Protein AF-A0A968ABM3-F1 (afdb_monomer)

pLDDT: mean 72.12, std 10.92, range [36.06, 94.19]

Foldseek 3Di:
DVVVVVVVVCVVVVVPDPPVPVVVVVVVVVVVVVVVLLVVLVVVLVVPDDPVLCPPCVVLLVVLLVVVLVVLVVVLVVVLVVVVPDPPDDNQDPLNSVLVSLPPLPLSVLSVVLVVDDPPDPCNSVVSSNSSSNNVCSCVCSVVVNVVSCVVVPPDDD

Solvent-accessible surface area (backbone atoms only — not comparable to full-atom values): 9267 Å² total; per-residue (Å²): 108,69,68,58,57,61,56,47,52,58,65,62,57,53,77,78,47,102,54,60,73,64,55,51,53,52,51,53,50,51,52,50,51,51,53,51,49,48,51,49,51,51,52,54,51,60,73,65,63,53,74,69,57,53,75,81,41,50,65,60,25,53,51,45,37,51,50,55,52,49,53,49,54,50,53,47,67,55,50,49,60,60,52,65,68,43,92,90,59,80,83,74,49,72,68,55,54,48,48,61,66,57,66,66,78,68,46,58,60,59,52,49,52,54,71,65,55,68,84,85,43,98,59,41,65,62,55,43,44,27,53,50,44,35,40,52,46,48,49,57,51,39,64,65,48,45,65,58,51,53,62,74,65,60,86,68,87,133

Structure (mmCIF, N/CA/C/O backbone):
data_AF-A0A968ABM3-F1
#
_entry.id   AF-A0A968ABM3-F1
#
loop_
_atom_site.group_PDB
_atom_site.id
_atom_site.type_symbol
_atom_site.label_atom_id
_atom_site.label_alt_id
_atom_site.label_comp_id
_atom_site.label_asym_id
_atom_site.label_entity_id
_atom_site.label_seq_id
_atom_site.pdbx_PDB_ins_code
_atom_site.Cartn_x
_atom_site.Cartn_y
_atom_site.Cartn_z
_atom_site.occupancy
_atom_site.B_iso_or_equiv
_atom_site.auth_seq_id
_atom_site.auth_comp_id
_atom_site.auth_asym_id
_atom_site.auth_atom_id
_atom_site.pdbx_PDB_model_num
ATOM 1 N N . MET A 1 1 ? -3.589 -14.049 5.429 1.00 76.62 1 MET A N 1
ATOM 2 C CA . MET A 1 1 ? -4.901 -13.831 6.081 1.00 76.62 1 MET A CA 1
ATOM 3 C C . MET A 1 1 ? -5.139 -14.779 7.250 1.00 76.62 1 MET A C 1
ATOM 5 O O . MET A 1 1 ? -5.440 -14.280 8.321 1.00 76.62 1 MET A O 1
ATOM 9 N N . ALA A 1 2 ? -4.910 -16.092 7.121 1.00 83.88 2 ALA A N 1
ATOM 10 C CA . ALA A 1 2 ? -5.067 -17.039 8.239 1.00 83.88 2 ALA A CA 1
ATOM 11 C C . ALA A 1 2 ? -4.277 -16.657 9.513 1.00 83.88 2 ALA A C 1
ATOM 13 O O . ALA A 1 2 ? -4.844 -16.629 10.597 1.00 83.88 2 ALA A O 1
ATOM 14 N N . ILE A 1 3 ? -3.002 -16.269 9.375 1.00 86.12 3 ILE A N 1
ATOM 15 C CA . ILE A 1 3 ? -2.153 -15.846 10.508 1.00 86.12 3 ILE A CA 1
ATOM 16 C C . ILE A 1 3 ? -2.684 -14.564 11.178 1.00 86.12 3 ILE A C 1
ATOM 18 O O . ILE A 1 3 ? -2.629 -14.441 12.396 1.00 86.12 3 ILE A O 1
ATOM 22 N N . LEU A 1 4 ? -3.246 -13.631 10.399 1.00 84.06 4 LEU A N 1
ATOM 23 C CA . LEU A 1 4 ? -3.847 -12.403 10.938 1.00 84.06 4 LEU A CA 1
ATOM 24 C C . LEU A 1 4 ? -5.103 -12.716 11.757 1.00 84.06 4 LEU A C 1
ATOM 26 O O . LEU A 1 4 ? -5.268 -12.174 12.842 1.00 84.06 4 LEU A O 1
ATOM 30 N N . ILE A 1 5 ? -5.953 -13.621 11.263 1.00 85.56 5 ILE A N 1
ATOM 31 C CA . ILE A 1 5 ? -7.158 -14.066 11.979 1.00 85.56 5 ILE A CA 1
ATOM 32 C C . ILE A 1 5 ? -6.765 -14.791 13.271 1.00 85.56 5 ILE A C 1
ATOM 34 O O . ILE A 1 5 ? -7.323 -14.505 14.326 1.00 85.56 5 ILE A O 1
ATOM 38 N N . ALA A 1 6 ? -5.760 -15.670 13.211 1.00 84.75 6 ALA A N 1
ATOM 39 C CA . ALA A 1 6 ? -5.238 -16.363 14.386 1.00 84.75 6 ALA A CA 1
ATOM 40 C C . ALA A 1 6 ? -4.651 -15.395 15.429 1.00 84.75 6 ALA A C 1
ATOM 42 O O . ALA A 1 6 ? -4.857 -15.596 16.620 1.00 84.75 6 ALA A O 1
ATOM 43 N N . GLY A 1 7 ? -3.972 -14.326 14.999 1.00 79.19 7 GLY A N 1
ATOM 44 C CA . GLY A 1 7 ? -3.449 -13.281 15.887 1.00 79.19 7 GLY A CA 1
ATOM 45 C C . GLY A 1 7 ? -4.523 -12.363 16.485 1.00 79.19 7 GLY A C 1
ATOM 46 O O . GLY A 1 7 ? -4.315 -11.801 17.558 1.00 79.19 7 GLY A O 1
ATOM 47 N N . LEU A 1 8 ? -5.687 -12.240 15.838 1.00 80.19 8 LEU A N 1
ATOM 48 C CA . LEU A 1 8 ? -6.805 -11.437 16.340 1.00 80.19 8 LEU A CA 1
ATOM 49 C C . LEU A 1 8 ? -7.466 -12.069 17.579 1.00 80.19 8 LEU A C 1
ATOM 51 O O . LEU A 1 8 ? -7.943 -11.353 18.456 1.00 80.19 8 LEU A O 1
ATOM 55 N N . VAL A 1 9 ? -7.472 -13.405 17.660 1.00 80.25 9 VAL A N 1
ATOM 56 C CA . VAL A 1 9 ? -8.126 -14.164 18.740 1.00 80.25 9 VAL A CA 1
ATOM 57 C C . VAL A 1 9 ? -7.506 -13.857 20.118 1.00 80.25 9 VAL A C 1
ATOM 59 O O . VAL A 1 9 ? -8.247 -13.430 21.004 1.00 80.25 9 VAL A O 1
ATOM 62 N N . PRO A 1 10 ? -6.173 -13.951 20.322 1.00 72.94 10 PRO A N 1
ATOM 63 C CA . PRO A 1 10 ? -5.539 -13.513 21.567 1.00 72.94 10 PRO A CA 1
ATOM 64 C C . PRO A 1 10 ? -5.738 -12.022 21.868 1.00 72.94 10 PRO A C 1
ATOM 66 O O . PRO A 1 10 ? -5.864 -11.652 23.032 1.00 72.94 10 PRO A O 1
ATOM 69 N N . GLY A 1 11 ? -5.780 -11.168 20.836 1.00 70.25 11 GLY A N 1
ATOM 70 C CA . GLY A 1 11 ? -5.924 -9.715 20.990 1.00 70.25 11 GLY A CA 1
ATOM 71 C C . GLY A 1 11 ? -7.300 -9.268 21.502 1.00 70.25 11 GLY A C 1
ATOM 72 O O . GLY A 1 11 ? -7.398 -8.268 22.211 1.00 70.25 11 GLY A O 1
ATOM 73 N N . VAL A 1 12 ? -8.356 -10.023 21.183 1.00 70.44 12 VAL A N 1
ATOM 74 C CA . VAL A 1 12 ? -9.719 -9.792 21.693 1.00 70.44 12 VAL A CA 1
ATOM 75 C C . VAL A 1 12 ? -9.924 -10.427 23.068 1.00 70.44 12 VAL A C 1
ATOM 77 O O . VAL A 1 12 ? -10.479 -9.793 23.960 1.00 70.44 12 VAL A O 1
ATOM 80 N N . THR A 1 13 ? -9.459 -11.661 23.277 1.00 64.56 13 THR A N 1
ATOM 81 C CA . THR A 1 13 ? -9.685 -12.380 24.541 1.00 64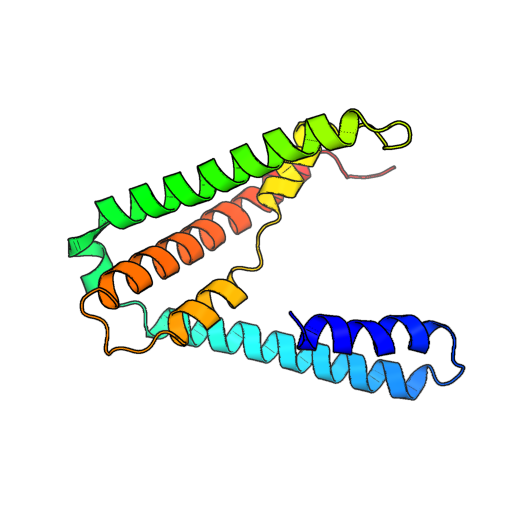.56 13 THR A CA 1
ATOM 82 C C . THR A 1 13 ? -8.794 -11.866 25.681 1.00 64.56 13 THR A C 1
ATOM 84 O O . THR A 1 13 ? -9.206 -11.890 26.839 1.00 64.56 13 THR A O 1
ATOM 87 N N . GLY A 1 14 ? -7.604 -11.338 25.372 1.00 58.06 14 GLY A N 1
ATOM 88 C CA . GLY A 1 14 ? -6.668 -10.783 26.355 1.00 58.06 14 GLY A CA 1
ATOM 89 C C . GLY A 1 14 ? -7.114 -9.474 27.020 1.00 58.06 14 GLY A C 1
ATOM 90 O O . GLY A 1 14 ? -6.591 -9.143 28.075 1.00 58.06 14 GLY A O 1
ATOM 91 N N . GLN A 1 15 ? -8.103 -8.754 26.471 1.00 57.97 15 GLN A N 1
ATOM 92 C CA . GLN A 1 15 ? -8.655 -7.541 27.103 1.00 57.97 15 GLN A CA 1
ATOM 93 C C . GLN A 1 15 ? -9.544 -7.834 28.325 1.00 57.97 15 GLN A C 1
ATOM 95 O O . GLN A 1 15 ? -9.859 -6.919 29.083 1.00 57.97 15 GLN A O 1
ATOM 100 N N . HIS A 1 16 ? -9.945 -9.092 28.533 1.00 56.34 16 HIS A N 1
ATOM 101 C CA . HIS A 1 16 ? -10.830 -9.499 29.631 1.00 56.34 16 HIS A CA 1
ATOM 102 C C . HIS A 1 16 ? -10.139 -10.325 30.727 1.00 56.34 16 HIS A C 1
ATOM 104 O O . HIS A 1 16 ? -10.775 -10.635 31.732 1.00 56.34 16 HIS A O 1
ATOM 110 N N . ALA A 1 17 ? -8.860 -10.681 30.565 1.00 56.59 17 ALA A N 1
ATOM 111 C CA . ALA A 1 17 ? -8.124 -11.496 31.527 1.00 56.59 17 ALA A CA 1
ATOM 112 C C . ALA A 1 17 ? -7.098 -10.648 32.295 1.00 56.59 17 ALA A C 1
ATOM 114 O O . ALA A 1 17 ? -6.217 -10.041 31.697 1.00 56.59 17 ALA A O 1
ATOM 115 N N . ASP A 1 18 ? -7.210 -10.672 33.624 1.00 54.69 18 ASP A N 1
ATOM 116 C CA . ASP A 1 18 ? -6.425 -10.001 34.676 1.00 54.69 18 ASP A CA 1
ATOM 117 C C . ASP A 1 18 ? -4.919 -10.390 34.708 1.00 54.69 18 ASP A C 1
ATOM 119 O O . ASP A 1 18 ? -4.360 -10.785 35.727 1.00 54.69 18 ASP A O 1
ATOM 123 N N . LYS A 1 19 ? -4.243 -10.343 33.553 1.00 58.22 19 LYS A N 1
ATOM 124 C CA . LYS A 1 19 ? -2.790 -10.526 33.362 1.00 58.22 19 LYS A CA 1
ATOM 125 C C . LYS A 1 19 ? -2.234 -9.467 32.403 1.00 58.22 19 LYS A C 1
ATOM 127 O O . LYS A 1 19 ? -1.462 -9.760 31.488 1.00 58.22 19 LYS A O 1
ATOM 132 N N . GLN A 1 20 ? -2.638 -8.219 32.626 1.00 60.66 20 GLN A N 1
ATOM 133 C CA . GLN A 1 20 ? -2.360 -7.076 31.752 1.00 60.66 20 GLN A CA 1
ATOM 134 C C . GLN A 1 20 ? -0.855 -6.874 31.467 1.00 60.66 20 GLN A C 1
ATOM 136 O O . GLN A 1 20 ? -0.473 -6.598 30.334 1.00 60.66 20 GLN A O 1
ATOM 141 N N . ALA A 1 21 ? 0.014 -7.076 32.466 1.00 61.19 21 ALA A N 1
ATOM 142 C CA . ALA A 1 21 ? 1.434 -6.719 32.369 1.00 61.19 21 ALA A CA 1
ATOM 143 C C . ALA A 1 21 ? 2.270 -7.633 31.443 1.00 61.19 21 ALA A C 1
ATOM 145 O O . ALA A 1 21 ? 3.156 -7.148 30.738 1.00 61.19 21 ALA A O 1
ATOM 146 N N . GLU A 1 22 ? 2.004 -8.946 31.405 1.00 63.22 22 GLU A N 1
ATOM 147 C CA . GLU A 1 22 ? 2.756 -9.872 30.536 1.00 63.22 22 GLU A CA 1
ATOM 148 C C . GLU A 1 22 ? 2.300 -9.781 29.070 1.00 63.22 22 GLU A C 1
ATOM 150 O O . GLU A 1 22 ? 3.127 -9.787 28.154 1.00 63.22 22 GLU A O 1
ATOM 155 N N . HIS A 1 23 ? 0.993 -9.631 28.835 1.00 66.38 23 HIS A N 1
ATOM 156 C CA . HIS A 1 23 ? 0.429 -9.513 27.487 1.00 66.38 23 HIS A CA 1
ATOM 157 C C . HIS A 1 23 ? 0.816 -8.202 26.792 1.00 66.38 23 HIS A C 1
ATOM 159 O O . HIS A 1 23 ? 1.069 -8.192 25.583 1.00 66.38 23 HIS A O 1
ATOM 165 N N . GLU A 1 24 ? 0.913 -7.103 27.540 1.00 70.56 24 GLU A N 1
ATOM 166 C CA . GLU A 1 24 ? 1.318 -5.804 26.999 1.00 70.56 24 GLU A CA 1
ATOM 167 C C . GLU A 1 24 ? 2.788 -5.811 26.546 1.00 70.56 24 GLU A C 1
ATOM 169 O O . GLU A 1 24 ? 3.118 -5.299 25.474 1.00 70.56 24 GLU A O 1
ATOM 174 N N . SER A 1 25 ? 3.666 -6.484 27.299 1.00 72.38 25 SER A N 1
ATOM 175 C CA . SER A 1 25 ? 5.086 -6.619 26.950 1.00 72.38 25 SER A CA 1
ATOM 176 C C . SER A 1 25 ? 5.302 -7.432 25.664 1.00 72.38 25 SER A C 1
ATOM 178 O O . SER A 1 25 ? 6.062 -7.027 24.776 1.00 72.38 25 SER A O 1
ATOM 180 N N . LEU A 1 26 ? 4.582 -8.550 25.503 1.00 77.81 26 LEU A N 1
ATOM 181 C CA . LEU A 1 26 ? 4.631 -9.349 24.274 1.00 77.81 26 LEU A CA 1
ATOM 182 C C . LEU A 1 26 ? 4.080 -8.576 23.073 1.00 77.81 26 LEU A C 1
ATOM 184 O O . LEU A 1 26 ? 4.721 -8.548 22.022 1.00 77.81 26 LEU A O 1
ATOM 188 N N . THR A 1 27 ? 2.938 -7.904 23.231 1.00 81.25 27 THR A N 1
ATOM 189 C CA . THR A 1 27 ? 2.323 -7.110 22.154 1.00 81.25 27 THR A CA 1
ATOM 190 C C . THR A 1 27 ? 3.269 -6.006 21.688 1.00 81.25 27 THR A C 1
ATOM 192 O O . THR A 1 27 ? 3.548 -5.900 20.494 1.00 81.25 27 THR A O 1
ATOM 195 N N . ARG A 1 28 ? 3.880 -5.273 22.627 1.00 82.75 28 ARG A N 1
ATOM 196 C CA . ARG A 1 28 ? 4.877 -4.241 22.321 1.00 82.75 28 ARG A CA 1
ATOM 197 C C . ARG A 1 28 ? 6.106 -4.813 21.600 1.00 82.75 28 ARG A C 1
ATOM 199 O O . ARG A 1 28 ? 6.648 -4.173 20.700 1.00 82.75 28 ARG A O 1
ATOM 206 N N . THR A 1 29 ? 6.530 -6.029 21.947 1.00 86.19 29 THR A N 1
ATOM 207 C CA . THR A 1 29 ? 7.648 -6.714 21.273 1.00 86.19 29 THR A CA 1
ATOM 208 C C . THR A 1 29 ? 7.296 -7.080 19.828 1.00 86.19 29 THR A C 1
ATOM 210 O O . THR A 1 29 ? 8.094 -6.842 18.918 1.00 86.19 29 THR A O 1
ATOM 213 N N . PHE A 1 30 ? 6.091 -7.603 19.584 1.00 86.06 30 PHE A N 1
ATOM 214 C CA . PHE A 1 30 ? 5.620 -7.912 18.231 1.00 86.06 30 PHE A CA 1
ATOM 215 C C . PHE A 1 30 ? 5.390 -6.655 17.384 1.00 86.06 30 PHE A C 1
ATOM 217 O O . PHE A 1 30 ? 5.733 -6.658 16.202 1.00 86.06 30 PHE A O 1
ATOM 224 N N . GLU A 1 31 ? 4.884 -5.565 17.963 1.00 86.38 31 GLU A N 1
ATOM 225 C CA . GLU A 1 31 ? 4.755 -4.271 17.278 1.00 86.38 31 GLU A CA 1
ATOM 226 C C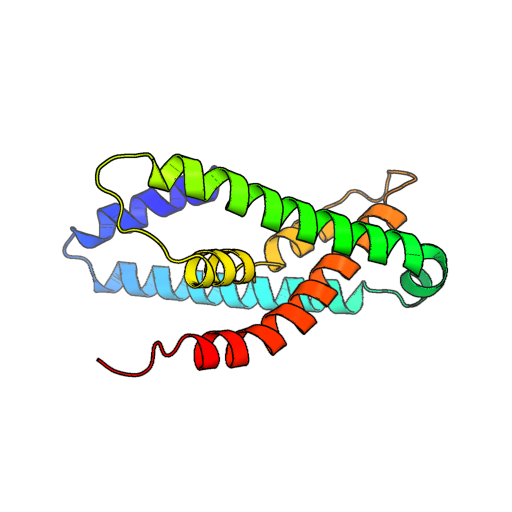 . GLU A 1 31 ? 6.115 -3.693 16.877 1.00 86.38 31 GLU A C 1
ATOM 228 O O . GLU A 1 31 ? 6.294 -3.209 15.752 1.00 86.38 31 GLU A O 1
ATOM 233 N N . PHE A 1 32 ? 7.102 -3.791 17.770 1.00 91.19 32 PHE A N 1
ATOM 234 C CA . PHE A 1 32 ? 8.471 -3.404 17.462 1.00 91.19 32 PHE A CA 1
ATOM 235 C C . PHE A 1 32 ? 9.031 -4.244 16.308 1.00 91.19 32 PHE A C 1
ATOM 237 O O . PHE A 1 32 ? 9.534 -3.687 15.330 1.00 91.19 32 PHE A O 1
ATOM 244 N N . LEU A 1 33 ? 8.878 -5.571 16.366 1.00 91.38 33 LEU A N 1
ATOM 245 C CA . LEU A 1 33 ? 9.347 -6.474 15.316 1.00 91.38 33 LEU A CA 1
ATOM 246 C C . LEU A 1 33 ? 8.664 -6.195 13.968 1.00 91.38 33 LEU A C 1
ATOM 248 O O . LEU A 1 33 ? 9.336 -6.151 12.939 1.00 91.38 33 LEU A O 1
ATOM 252 N N . ALA A 1 34 ? 7.353 -5.941 13.965 1.00 88.12 34 ALA A N 1
ATOM 253 C CA . ALA A 1 34 ? 6.599 -5.582 12.766 1.00 88.12 34 ALA A CA 1
ATOM 254 C C . ALA A 1 34 ? 7.090 -4.259 12.158 1.00 88.12 34 ALA A C 1
ATOM 256 O O . ALA A 1 34 ? 7.247 -4.149 10.941 1.00 88.12 34 ALA A O 1
ATOM 257 N N . THR A 1 35 ? 7.400 -3.273 13.002 1.00 89.56 35 THR A N 1
ATOM 258 C CA . THR A 1 35 ? 7.960 -1.988 12.565 1.00 89.56 35 THR A CA 1
ATOM 259 C C . THR A 1 35 ? 9.346 -2.168 11.947 1.00 89.56 35 THR A C 1
ATOM 261 O O . THR A 1 35 ? 9.631 -1.609 10.885 1.00 89.56 35 THR A O 1
ATOM 264 N N . VAL A 1 36 ? 10.208 -2.972 12.576 1.00 94.19 36 VAL A N 1
ATOM 265 C CA . VAL A 1 36 ? 11.547 -3.287 12.057 1.00 94.19 36 VAL A CA 1
ATOM 266 C C . VAL A 1 36 ? 11.449 -4.026 10.723 1.00 94.19 36 VAL A C 1
ATOM 268 O O . VAL A 1 36 ? 12.092 -3.615 9.758 1.00 94.19 36 VAL A O 1
ATOM 271 N N . ALA A 1 37 ? 10.603 -5.054 10.629 1.00 91.25 37 ALA A N 1
ATOM 272 C CA . ALA A 1 37 ? 10.386 -5.807 9.397 1.00 91.25 37 ALA A CA 1
ATOM 273 C C . ALA A 1 37 ? 9.859 -4.912 8.267 1.00 91.25 37 ALA A C 1
ATOM 275 O O . ALA A 1 37 ? 10.353 -4.985 7.144 1.00 91.25 37 ALA A O 1
ATOM 276 N N . GLY A 1 38 ? 8.910 -4.019 8.561 1.00 89.56 38 GLY A N 1
ATOM 277 C CA . GLY A 1 38 ? 8.375 -3.087 7.572 1.00 89.56 38 GLY A CA 1
ATOM 278 C C . GLY A 1 38 ? 9.432 -2.130 7.021 1.00 89.56 38 GLY A C 1
ATOM 279 O O . GLY A 1 38 ? 9.501 -1.925 5.809 1.00 89.56 38 GLY A O 1
ATOM 280 N N . ARG A 1 39 ? 10.306 -1.602 7.888 1.00 90.94 39 ARG A N 1
ATOM 281 C CA . ARG A 1 39 ? 11.453 -0.775 7.475 1.00 90.94 39 ARG A CA 1
ATOM 282 C C . ARG A 1 39 ? 12.467 -1.571 6.658 1.00 90.94 39 ARG A C 1
ATOM 284 O O . ARG A 1 39 ? 12.973 -1.057 5.666 1.00 90.94 39 ARG A O 1
ATOM 291 N N . LEU A 1 40 ? 12.738 -2.816 7.047 1.00 92.06 40 LEU A N 1
ATOM 292 C CA . LEU A 1 40 ? 13.666 -3.695 6.340 1.00 92.06 40 LEU A CA 1
ATOM 293 C C . LEU A 1 40 ? 13.157 -4.012 4.929 1.00 92.06 40 LEU A C 1
ATOM 295 O O . LEU A 1 40 ? 13.892 -3.827 3.969 1.00 92.06 40 LEU A O 1
ATOM 299 N N . ILE A 1 41 ? 11.886 -4.398 4.788 1.00 89.38 41 ILE A N 1
ATOM 300 C CA . ILE A 1 41 ? 11.243 -4.634 3.486 1.00 89.38 41 ILE A CA 1
ATOM 301 C C . ILE A 1 41 ? 11.346 -3.384 2.615 1.00 89.38 41 ILE A C 1
ATOM 303 O O . ILE A 1 41 ? 11.726 -3.480 1.454 1.00 89.38 41 ILE A O 1
ATOM 307 N N . PHE A 1 42 ? 11.063 -2.209 3.179 1.00 85.25 42 PHE A N 1
ATOM 308 C CA . PHE A 1 42 ? 11.179 -0.948 2.454 1.00 85.25 42 PHE A CA 1
ATOM 309 C C . PHE A 1 42 ? 12.607 -0.681 1.965 1.00 85.25 42 PHE A C 1
ATOM 311 O O . PHE A 1 42 ? 12.804 -0.299 0.815 1.00 85.25 42 PHE A O 1
ATOM 318 N N . LEU A 1 43 ? 13.603 -0.930 2.817 1.00 89.25 43 LEU A N 1
ATOM 319 C CA . LEU A 1 43 ? 15.017 -0.806 2.476 1.00 89.25 43 LEU A CA 1
ATOM 320 C C . LEU A 1 43 ? 15.428 -1.804 1.379 1.00 89.25 43 LEU A C 1
ATOM 322 O O . LEU A 1 43 ? 16.131 -1.424 0.444 1.00 89.25 43 LEU A O 1
ATOM 326 N N . LEU A 1 44 ? 14.934 -3.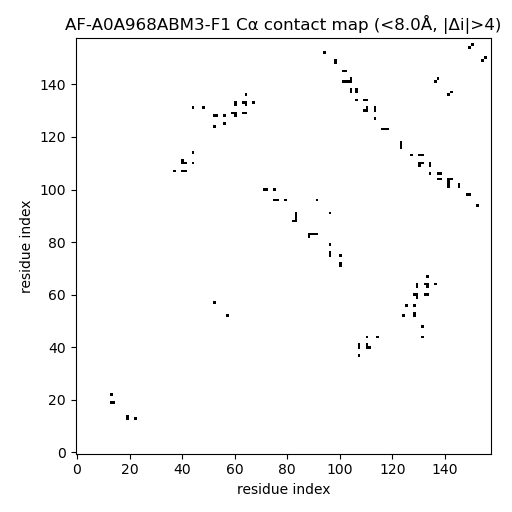046 1.439 1.00 88.25 44 LEU A N 1
ATOM 327 C CA . LEU A 1 44 ? 15.141 -4.057 0.396 1.00 88.25 44 LEU A CA 1
ATOM 328 C C . LEU A 1 44 ? 14.459 -3.676 -0.928 1.00 88.25 44 LEU A C 1
ATOM 330 O O . LEU A 1 44 ? 15.021 -3.890 -1.998 1.00 88.25 44 LEU A O 1
ATOM 334 N N . GLY A 1 45 ? 13.264 -3.089 -0.889 1.00 84.56 45 GLY A N 1
ATOM 335 C CA . GLY A 1 45 ? 12.644 -2.529 -2.090 1.00 84.56 45 GLY A CA 1
ATOM 336 C C . GLY A 1 45 ? 13.485 -1.393 -2.667 1.00 84.56 45 GLY A C 1
ATOM 337 O O . GLY A 1 45 ? 13.768 -1.381 -3.856 1.00 84.56 45 GLY A O 1
ATOM 338 N N . GLY A 1 46 ? 13.970 -0.493 -1.808 1.00 82.81 46 GLY A N 1
ATOM 339 C CA . GLY A 1 46 ? 14.864 0.605 -2.178 1.00 82.81 46 GLY A CA 1
ATOM 340 C C . GLY A 1 46 ? 16.108 0.150 -2.944 1.00 82.81 46 GLY A C 1
ATOM 341 O O . GLY A 1 46 ? 16.411 0.706 -3.993 1.00 82.81 46 GLY A O 1
ATOM 342 N N . ILE A 1 47 ? 16.804 -0.877 -2.445 1.00 82.88 47 ILE A N 1
ATOM 343 C CA . ILE A 1 47 ? 18.044 -1.376 -3.066 1.00 82.88 47 ILE A CA 1
ATOM 344 C C . ILE A 1 47 ? 17.801 -2.201 -4.341 1.00 82.88 47 ILE A C 1
ATOM 346 O O . ILE A 1 47 ? 18.695 -2.316 -5.174 1.00 82.88 47 ILE A O 1
ATOM 350 N N . THR A 1 48 ? 16.610 -2.782 -4.506 1.00 79.44 48 THR A N 1
ATOM 351 C CA . THR A 1 48 ? 16.257 -3.610 -5.678 1.00 79.44 48 THR A CA 1
ATOM 352 C C . THR A 1 48 ? 15.722 -2.787 -6.848 1.00 79.44 48 THR A C 1
ATOM 354 O O . THR A 1 48 ? 15.754 -3.248 -7.992 1.00 79.44 48 THR A O 1
ATOM 357 N N . ILE A 1 49 ? 15.278 -1.552 -6.599 1.00 73.12 49 ILE A N 1
ATOM 358 C CA . ILE A 1 49 ? 14.865 -0.621 -7.650 1.00 73.12 49 ILE A CA 1
ATOM 359 C C . ILE A 1 49 ? 16.071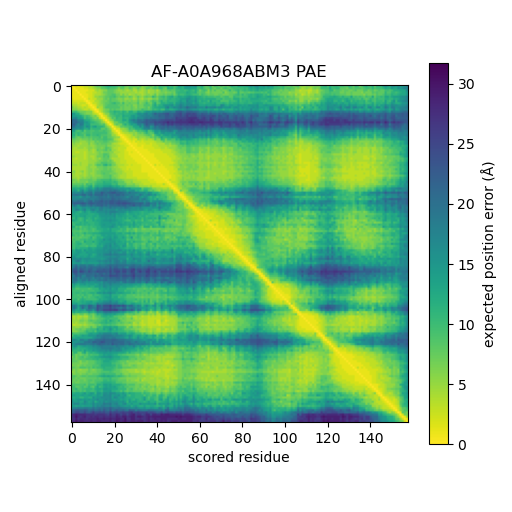 -0.295 -8.539 1.00 73.12 49 ILE A C 1
ATOM 361 O O . ILE A 1 49 ? 17.006 0.396 -8.143 1.00 73.12 49 ILE A O 1
ATOM 365 N N . THR A 1 50 ? 16.028 -0.781 -9.778 1.00 68.62 50 THR A N 1
ATOM 366 C CA . THR A 1 50 ? 17.058 -0.513 -10.786 1.00 68.62 50 THR A CA 1
ATOM 367 C C . THR A 1 50 ? 16.575 0.580 -11.737 1.00 68.62 50 THR A C 1
ATOM 369 O O . THR A 1 50 ? 15.486 0.477 -12.297 1.00 68.62 50 THR A O 1
ATOM 372 N N . TRP A 1 51 ? 17.402 1.602 -11.979 1.00 57.44 51 TRP A N 1
ATOM 373 C CA . TRP A 1 51 ? 17.077 2.734 -12.866 1.00 57.44 51 TRP A CA 1
ATOM 374 C C . TRP A 1 51 ? 16.702 2.305 -14.300 1.00 57.44 51 TRP A C 1
ATOM 376 O O . TRP A 1 51 ? 15.865 2.934 -14.943 1.00 57.44 51 TRP A O 1
ATOM 386 N N . ALA A 1 52 ? 17.250 1.179 -14.772 1.00 58.59 52 ALA A N 1
ATOM 387 C CA . ALA A 1 52 ? 16.940 0.592 -16.078 1.00 58.59 52 ALA A CA 1
ATOM 388 C C . ALA A 1 52 ? 15.454 0.215 -16.252 1.00 58.59 52 ALA A C 1
ATOM 390 O O . ALA A 1 52 ? 14.922 0.346 -17.351 1.00 58.59 52 ALA A O 1
ATOM 391 N N . MET A 1 53 ? 14.753 -0.159 -15.171 1.00 58.19 53 MET A N 1
ATOM 392 C CA . MET A 1 53 ? 13.318 -0.486 -15.221 1.00 58.19 53 MET A CA 1
ATOM 393 C C . MET A 1 53 ? 12.447 0.712 -15.602 1.00 58.19 53 MET A C 1
ATOM 395 O O . MET A 1 53 ? 11.366 0.546 -16.165 1.00 58.19 53 MET A O 1
ATOM 399 N N . PHE A 1 54 ? 12.902 1.919 -15.264 1.00 56.84 54 PHE A N 1
ATOM 400 C CA . PHE A 1 54 ? 12.149 3.150 -15.471 1.00 56.84 54 PHE A CA 1
ATOM 401 C C . PHE A 1 54 ? 12.249 3.657 -16.911 1.00 56.84 54 PHE A C 1
ATOM 403 O O . PHE A 1 54 ? 11.285 4.219 -17.422 1.00 56.84 54 PHE A O 1
ATOM 410 N N . ALA A 1 55 ? 13.393 3.452 -17.570 1.00 57.62 55 ALA A N 1
ATOM 411 C CA . ALA A 1 55 ? 13.636 3.962 -18.918 1.00 57.62 55 ALA A CA 1
ATOM 412 C C . ALA A 1 55 ? 12.873 3.174 -19.998 1.00 57.62 55 ALA A C 1
ATOM 414 O O . ALA A 1 55 ? 12.339 3.779 -20.925 1.00 57.62 55 ALA A O 1
ATOM 415 N N . ASP A 1 56 ? 12.774 1.849 -19.855 1.00 58.78 56 ASP A N 1
ATOM 416 C CA . ASP A 1 56 ? 12.159 0.976 -20.866 1.00 58.78 56 ASP A CA 1
ATOM 417 C C . ASP A 1 56 ? 10.619 0.926 -20.777 1.00 58.78 56 ASP A C 1
ATOM 419 O O . ASP A 1 56 ? 9.937 0.772 -21.788 1.00 58.78 56 ASP A O 1
ATOM 423 N N . GLN A 1 57 ? 10.032 1.070 -19.577 1.00 63.09 57 GLN A N 1
ATOM 424 C CA . GLN A 1 57 ? 8.597 0.801 -19.353 1.00 63.09 57 GLN A CA 1
ATOM 425 C C . GLN A 1 57 ? 7.834 1.885 -18.571 1.00 63.09 57 GLN A C 1
ATOM 427 O O . GLN A 1 57 ? 6.823 1.599 -17.921 1.00 63.09 57 GLN A O 1
ATOM 432 N N . TRP A 1 58 ? 8.250 3.151 -18.679 1.00 68.75 58 TRP A N 1
ATOM 433 C CA . TRP A 1 58 ? 7.577 4.284 -18.020 1.00 68.75 58 TRP A CA 1
ATOM 434 C C . TRP A 1 58 ? 6.067 4.369 -18.328 1.00 68.75 58 TRP A C 1
ATOM 436 O O . TRP A 1 58 ? 5.267 4.693 -17.448 1.00 68.75 58 TRP A O 1
ATOM 446 N N . LEU A 1 59 ? 5.657 4.014 -19.554 1.00 69.94 59 LEU A N 1
ATOM 447 C CA . LEU A 1 59 ? 4.255 4.037 -19.979 1.00 69.94 59 LEU A CA 1
ATOM 448 C C . LEU A 1 59 ? 3.419 2.949 -19.280 1.00 69.94 59 LEU A C 1
ATOM 450 O O . LEU A 1 59 ? 2.312 3.218 -18.816 1.00 69.94 59 LEU A O 1
ATOM 454 N N . ALA A 1 60 ? 3.963 1.734 -19.152 1.00 67.75 60 ALA A N 1
ATOM 455 C CA . ALA A 1 60 ? 3.302 0.629 -18.457 1.00 67.75 60 ALA A CA 1
ATOM 456 C C . ALA A 1 60 ? 3.144 0.925 -16.958 1.00 67.75 60 ALA A C 1
ATOM 458 O O . ALA A 1 60 ? 2.108 0.621 -16.366 1.00 67.75 60 ALA A O 1
ATOM 459 N N . MET A 1 61 ? 4.135 1.589 -16.358 1.00 69.31 61 MET A N 1
ATOM 460 C CA . MET A 1 61 ? 4.079 2.023 -14.964 1.00 69.31 61 MET A CA 1
ATOM 461 C C . MET A 1 61 ? 2.979 3.072 -14.739 1.00 69.31 61 MET A C 1
ATOM 463 O O . MET A 1 61 ? 2.205 2.950 -13.791 1.00 69.31 61 MET A O 1
ATOM 467 N N . LEU A 1 62 ? 2.849 4.057 -15.635 1.00 75.00 62 LEU A N 1
ATOM 468 C CA . LEU A 1 62 ? 1.820 5.099 -15.548 1.00 75.00 62 LEU A CA 1
ATOM 469 C C . LEU A 1 62 ? 0.407 4.516 -15.712 1.00 75.00 62 LEU A C 1
ATOM 471 O O . LEU A 1 62 ? -0.488 4.837 -14.929 1.00 75.00 62 LEU A O 1
ATOM 475 N N . ILE A 1 63 ? 0.220 3.596 -16.664 1.00 77.50 63 ILE A N 1
ATOM 476 C CA . ILE A 1 63 ? -1.046 2.868 -16.843 1.00 77.50 63 ILE A CA 1
ATOM 477 C C . ILE A 1 63 ? -1.359 2.014 -15.608 1.00 77.50 63 ILE A C 1
ATOM 479 O O . ILE A 1 63 ? -2.500 2.002 -15.149 1.00 77.50 63 ILE A O 1
ATOM 483 N N . GLY A 1 64 ? -0.360 1.340 -15.030 1.00 74.12 64 GLY A N 1
ATOM 484 C CA . GLY A 1 64 ? -0.516 0.559 -13.802 1.00 74.12 64 GLY A CA 1
ATOM 485 C C . GLY A 1 64 ? -0.955 1.414 -12.612 1.00 74.12 64 GLY A C 1
ATOM 486 O O . GLY A 1 64 ? -1.911 1.065 -11.920 1.00 74.12 64 GLY A O 1
ATOM 487 N N . ILE A 1 65 ? -0.322 2.576 -12.423 1.00 77.81 65 ILE A N 1
ATOM 488 C CA . ILE A 1 65 ? -0.706 3.562 -11.403 1.00 77.81 65 ILE A CA 1
ATOM 489 C C . ILE A 1 65 ? -2.147 4.021 -11.623 1.00 77.81 65 ILE A C 1
ATOM 491 O O . ILE A 1 65 ? -2.958 3.947 -10.699 1.00 77.81 65 ILE A O 1
ATOM 495 N N . GLY A 1 66 ? -2.482 4.449 -12.843 1.00 79.19 66 GLY A N 1
ATOM 496 C CA . GLY A 1 66 ? -3.822 4.921 -13.186 1.00 79.19 66 GLY A CA 1
ATOM 497 C C . GLY A 1 66 ? -4.892 3.852 -12.976 1.00 79.19 66 GLY A C 1
ATOM 498 O O . GLY A 1 66 ? -5.940 4.138 -12.398 1.00 79.19 66 GLY A O 1
ATOM 499 N N . SER A 1 67 ? -4.611 2.611 -13.376 1.00 79.69 67 SER A N 1
ATOM 500 C CA . SER A 1 67 ? -5.512 1.467 -13.215 1.00 79.69 67 SER A CA 1
ATOM 501 C C . SER A 1 67 ? -5.775 1.154 -11.743 1.00 79.69 67 SER A C 1
ATOM 503 O O . SER A 1 67 ? -6.931 1.076 -11.333 1.00 79.69 67 SER A O 1
ATOM 505 N N . VAL A 1 68 ? -4.727 1.065 -10.915 1.00 76.94 68 VAL A N 1
ATOM 506 C CA . VAL A 1 68 ? -4.865 0.774 -9.477 1.00 76.94 68 VAL A CA 1
ATOM 507 C C . VAL A 1 68 ? -5.612 1.892 -8.752 1.00 76.94 68 VAL A C 1
ATOM 509 O O . VAL A 1 68 ? -6.497 1.611 -7.941 1.00 76.94 68 VAL A O 1
ATOM 512 N N . LEU A 1 69 ? -5.296 3.156 -9.050 1.00 76.62 69 LEU A N 1
ATOM 513 C CA . LEU A 1 69 ? -5.980 4.291 -8.432 1.00 76.62 69 LEU A CA 1
ATOM 514 C C . LEU A 1 69 ? -7.460 4.311 -8.829 1.00 76.62 69 LEU A C 1
ATOM 516 O O . LEU A 1 69 ? -8.327 4.404 -7.963 1.00 76.62 69 LEU A O 1
ATOM 520 N N . SER A 1 70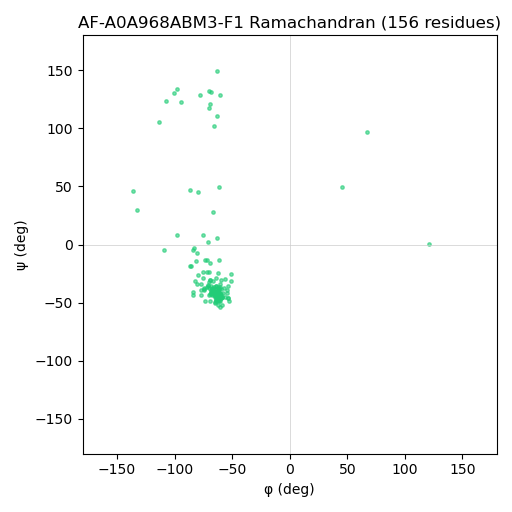 ? -7.751 4.148 -10.120 1.00 81.00 70 SER A N 1
ATOM 521 C CA . SER A 1 70 ? -9.123 4.131 -10.637 1.00 81.00 70 SER A CA 1
ATOM 522 C C . SER A 1 70 ? -9.921 2.968 -10.054 1.00 81.00 70 SER A C 1
ATOM 524 O O . SER A 1 70 ? -11.015 3.179 -9.541 1.00 81.00 70 SER A O 1
ATOM 526 N N . ALA A 1 71 ? -9.357 1.756 -10.040 1.00 80.56 71 ALA A N 1
ATOM 527 C CA . ALA A 1 71 ? -9.984 0.579 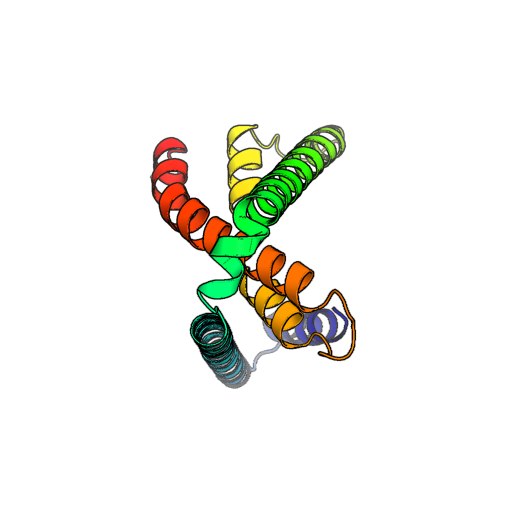-9.443 1.00 80.56 71 ALA A CA 1
ATOM 528 C C . ALA A 1 71 ? -10.321 0.796 -7.961 1.00 80.56 71 ALA A C 1
ATOM 530 O O . ALA A 1 71 ? -11.380 0.366 -7.494 1.00 80.56 71 ALA A O 1
ATOM 531 N N . ARG A 1 72 ? -9.456 1.505 -7.225 1.00 76.88 72 ARG A N 1
ATOM 532 C CA . ARG A 1 72 ? -9.689 1.847 -5.820 1.00 76.88 72 ARG A CA 1
ATOM 533 C C . ARG A 1 72 ? -10.824 2.852 -5.648 1.00 76.88 72 ARG A C 1
ATOM 535 O O . ARG A 1 72 ? -11.718 2.614 -4.838 1.00 76.88 72 ARG A O 1
ATOM 542 N N . PHE A 1 73 ? -10.803 3.943 -6.412 1.00 75.00 73 PHE A N 1
ATOM 543 C CA . PHE A 1 73 ? -11.864 4.951 -6.388 1.00 75.00 73 PHE A CA 1
ATOM 544 C C . PHE A 1 73 ? -13.218 4.342 -6.756 1.00 75.00 73 PHE A C 1
ATOM 546 O O . PHE A 1 73 ? -14.194 4.561 -6.045 1.00 75.00 73 PHE A O 1
ATOM 553 N N . ILE A 1 74 ? -13.258 3.518 -7.806 1.00 82.19 74 ILE A N 1
ATOM 554 C CA . ILE A 1 74 ? -14.466 2.812 -8.244 1.00 82.19 74 ILE A CA 1
ATOM 555 C C . ILE A 1 74 ? -14.952 1.850 -7.160 1.00 82.19 74 ILE A C 1
ATOM 557 O O . ILE A 1 74 ? -16.134 1.870 -6.833 1.00 82.19 74 ILE A O 1
ATOM 561 N N . SER A 1 75 ? -14.065 1.042 -6.565 1.00 77.75 75 SER A N 1
ATOM 562 C CA . SER A 1 75 ? -14.461 0.083 -5.522 1.00 77.75 75 SER A CA 1
ATOM 563 C C . SER A 1 75 ? -15.130 0.780 -4.342 1.00 77.75 75 SER A C 1
ATOM 565 O O . SER A 1 75 ? -16.145 0.310 -3.844 1.00 77.75 75 SER A O 1
ATOM 567 N N . LEU A 1 76 ? -14.605 1.926 -3.912 1.00 70.69 76 LEU A N 1
ATOM 568 C CA . LEU A 1 76 ? -15.156 2.649 -2.769 1.00 70.69 76 LEU A CA 1
ATOM 569 C C . LEU A 1 76 ? -16.422 3.412 -3.140 1.00 70.69 76 LEU A C 1
ATOM 571 O O . LEU A 1 76 ? -17.418 3.309 -2.429 1.00 70.69 76 LEU A O 1
ATOM 575 N N . PHE A 1 77 ? -16.432 4.085 -4.291 1.00 71.88 77 PHE A N 1
ATOM 576 C CA . PHE A 1 77 ? -17.629 4.751 -4.793 1.00 71.88 77 PHE A CA 1
ATOM 577 C C . PHE A 1 77 ? -18.776 3.771 -5.068 1.00 71.88 77 PHE A C 1
ATOM 579 O O . PHE A 1 77 ? -19.929 4.173 -5.020 1.00 71.88 77 PHE A O 1
ATOM 586 N N . PHE A 1 78 ? -18.489 2.493 -5.326 1.00 75.62 78 PHE A N 1
ATOM 587 C CA . PHE A 1 78 ? -19.504 1.452 -5.476 1.00 75.62 78 PHE A CA 1
ATOM 588 C C . PHE A 1 78 ? -19.956 0.865 -4.130 1.00 75.62 78 PHE A C 1
ATOM 590 O O . PHE A 1 78 ? -21.145 0.651 -3.912 1.00 75.62 78 PHE A O 1
ATOM 597 N N . VAL A 1 79 ? -19.028 0.630 -3.200 1.00 70.94 79 VAL A N 1
ATOM 598 C CA . VAL A 1 79 ? -19.319 -0.005 -1.904 1.00 70.94 79 VAL A CA 1
ATOM 599 C C . VAL A 1 79 ? -20.032 0.948 -0.937 1.00 70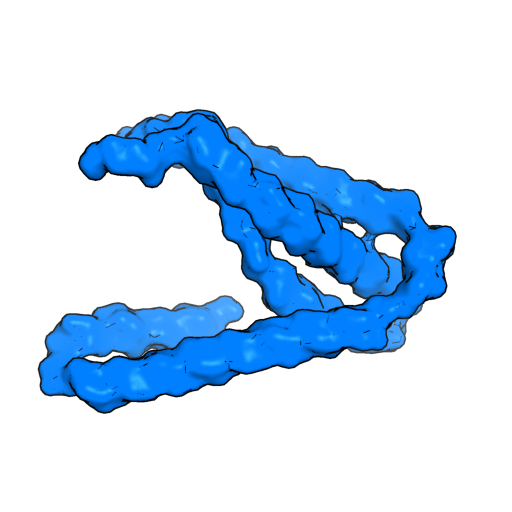.94 79 VAL A C 1
ATOM 601 O O . VAL A 1 79 ? -20.972 0.541 -0.256 1.00 70.94 79 VAL A O 1
ATOM 604 N N . PHE A 1 80 ? -19.655 2.227 -0.893 1.00 67.94 80 PHE A N 1
ATOM 605 C CA . PHE A 1 80 ? -20.264 3.198 0.020 1.00 67.94 80 PHE A CA 1
ATOM 606 C C . PHE A 1 80 ? -21.754 3.501 -0.221 1.00 67.94 80 PHE A C 1
ATOM 608 O O . PHE A 1 80 ? -22.479 3.543 0.770 1.00 67.94 80 PHE A O 1
ATOM 615 N N . PRO A 1 81 ? -22.280 3.686 -1.450 1.00 67.94 81 PRO A N 1
ATOM 616 C CA . PRO A 1 81 ? -23.717 3.880 -1.652 1.00 67.94 81 PRO A CA 1
ATOM 617 C C . PRO A 1 81 ? -24.530 2.627 -1.311 1.00 67.94 81 PRO A C 1
ATOM 619 O O . PRO A 1 81 ? -25.645 2.758 -0.814 1.00 67.94 81 PRO A O 1
ATOM 622 N N . VAL A 1 82 ? -23.970 1.426 -1.502 1.00 67.00 82 VAL A N 1
ATOM 623 C CA . VAL A 1 82 ? -24.606 0.164 -1.083 1.00 67.00 82 VAL A CA 1
ATOM 624 C C . VAL A 1 82 ? -24.704 0.091 0.443 1.00 67.00 82 VAL A C 1
ATOM 626 O O . VAL A 1 82 ? -25.754 -0.256 0.975 1.00 67.00 82 VAL A O 1
ATOM 629 N N . ILE A 1 83 ? -23.647 0.489 1.155 1.00 65.12 83 ILE A N 1
ATOM 630 C CA . ILE A 1 83 ? -23.631 0.545 2.625 1.00 65.12 83 ILE A CA 1
ATOM 631 C C . ILE A 1 83 ? -24.527 1.673 3.159 1.00 65.12 83 ILE A C 1
ATOM 633 O O . ILE A 1 83 ? -25.218 1.481 4.152 1.00 65.12 83 ILE A O 1
ATOM 637 N N . ASN A 1 84 ? -24.573 2.829 2.495 1.00 63.59 84 ASN A N 1
ATOM 638 C CA . ASN A 1 84 ? -25.425 3.957 2.886 1.00 63.59 84 ASN A CA 1
ATOM 639 C C . ASN A 1 84 ? -26.921 3.700 2.609 1.00 63.59 84 ASN A C 1
ATOM 641 O O . ASN A 1 84 ? -27.779 4.430 3.094 1.00 63.59 84 ASN A O 1
ATOM 645 N N . CYS A 1 85 ? -27.244 2.664 1.828 1.00 60.75 85 CYS A N 1
ATOM 646 C CA . CYS A 1 85 ? -28.611 2.184 1.640 1.00 60.75 85 CYS A CA 1
ATOM 647 C C . CYS A 1 85 ? -29.071 1.267 2.795 1.00 60.75 85 CYS A C 1
ATOM 649 O O . CYS A 1 85 ? -30.268 1.020 2.939 1.00 60.75 85 CYS A O 1
ATOM 651 N N . LEU A 1 86 ? -28.151 0.786 3.647 1.00 57.22 86 LEU A N 1
ATOM 652 C CA . LEU A 1 86 ? -28.507 0.006 4.832 1.00 57.22 86 LEU A CA 1
ATOM 653 C C . LEU A 1 86 ? -29.004 0.927 5.967 1.00 57.22 86 LEU A C 1
ATOM 655 O O . LEU A 1 86 ? -28.311 1.871 6.354 1.00 57.22 86 LEU A O 1
ATOM 659 N N . PRO A 1 87 ? -30.178 0.644 6.557 1.00 42.44 87 PRO A N 1
ATOM 660 C CA . PRO A 1 87 ? -30.705 1.420 7.673 1.00 42.44 87 PRO A CA 1
ATOM 661 C C . PRO A 1 87 ? -29.853 1.198 8.935 1.00 42.44 87 PRO A C 1
ATOM 663 O O . PRO A 1 87 ? -29.732 0.072 9.412 1.00 42.44 87 PRO A O 1
ATOM 666 N N . GLY A 1 88 ? -29.277 2.276 9.483 1.00 54.44 88 GLY A N 1
ATOM 667 C CA . GLY A 1 88 ? -28.512 2.263 10.742 1.00 54.44 88 GLY A CA 1
ATOM 668 C C . GLY A 1 88 ? -27.053 2.722 10.647 1.00 54.44 88 GLY A C 1
ATOM 669 O O . GLY A 1 88 ? -26.365 2.750 11.665 1.00 54.44 88 GLY A O 1
ATOM 670 N N . VAL A 1 89 ? -26.572 3.100 9.459 1.00 56.25 89 VAL A N 1
ATOM 671 C CA . VAL A 1 89 ? -25.194 3.576 9.260 1.00 56.25 89 VAL A CA 1
ATOM 672 C C . VAL A 1 89 ? -25.162 5.107 9.243 1.00 56.25 89 VAL A C 1
ATOM 674 O O . VAL A 1 89 ? -25.992 5.748 8.600 1.00 56.25 89 VAL A O 1
ATOM 677 N N . ILE A 1 90 ? -24.212 5.706 9.967 1.00 58.94 90 ILE A N 1
ATOM 678 C CA . ILE A 1 90 ? -23.972 7.156 9.948 1.00 58.94 90 ILE A CA 1
ATOM 679 C C . ILE A 1 90 ? -23.615 7.548 8.503 1.00 58.94 90 ILE A C 1
ATOM 681 O O . ILE A 1 90 ? -22.728 6.913 7.927 1.00 58.94 90 ILE A O 1
ATOM 685 N N . PRO A 1 91 ? -24.273 8.554 7.896 1.00 57.66 91 PRO A N 1
ATOM 686 C CA . PRO A 1 91 ? -23.998 8.937 6.518 1.00 57.66 91 PRO A CA 1
ATOM 687 C C . PRO A 1 91 ? -22.578 9.498 6.413 1.00 57.66 91 PRO A C 1
ATOM 689 O O . PRO A 1 91 ? -22.316 10.645 6.775 1.00 57.66 91 PRO A O 1
ATOM 692 N N . VAL A 1 92 ? -21.661 8.672 5.910 1.00 60.16 92 VAL A N 1
ATOM 693 C CA . VAL A 1 92 ? -20.266 9.047 5.665 1.00 60.16 92 VAL A CA 1
ATOM 694 C C . VAL A 1 92 ? -20.247 10.026 4.497 1.00 60.16 92 VAL A C 1
ATOM 696 O O . VAL A 1 92 ? -20.666 9.684 3.384 1.00 60.16 92 VAL A O 1
ATOM 699 N N . ARG A 1 93 ? -19.788 11.259 4.730 1.00 65.31 93 ARG A N 1
ATOM 700 C CA . ARG A 1 93 ? -19.729 12.290 3.680 1.00 65.31 93 ARG A CA 1
ATOM 701 C C . ARG A 1 93 ? -18.765 11.850 2.580 1.00 65.31 93 ARG A C 1
ATOM 703 O O . ARG A 1 93 ? -17.761 11.201 2.854 1.00 65.31 93 ARG A O 1
ATOM 710 N N . LEU A 1 94 ? -19.015 12.260 1.332 1.00 63.81 94 LEU A N 1
ATOM 711 C CA . LEU A 1 94 ? -18.126 11.959 0.192 1.00 63.81 94 LEU A CA 1
ATOM 712 C C . LEU A 1 94 ? -16.659 12.324 0.475 1.00 63.81 94 LEU A C 1
ATOM 714 O O . LEU A 1 94 ? -15.744 11.650 0.013 1.00 63.81 94 LEU A O 1
ATOM 718 N N . THR A 1 95 ? -16.432 13.358 1.281 1.00 64.44 95 THR A N 1
ATOM 719 C CA . THR A 1 95 ? -15.096 13.796 1.681 1.00 64.44 95 THR A CA 1
ATOM 720 C C . THR A 1 95 ? -14.407 12.826 2.652 1.00 64.44 95 THR A C 1
ATOM 722 O O . THR A 1 95 ? -13.207 12.601 2.531 1.00 64.44 95 THR A O 1
ATOM 725 N N . GLU A 1 96 ? -15.152 12.188 3.557 1.00 66.56 96 GLU A N 1
ATOM 726 C CA . GLU A 1 96 ? -14.650 11.133 4.453 1.00 66.56 96 GLU A CA 1
ATOM 727 C C . GLU A 1 96 ? -14.430 9.821 3.689 1.00 66.56 96 GLU A C 1
ATOM 729 O O . GLU A 1 96 ? -13.434 9.141 3.909 1.00 66.56 96 GLU A O 1
ATOM 734 N N . GLN A 1 97 ? -15.301 9.496 2.726 1.00 66.94 97 GLN A N 1
ATOM 735 C CA . GLN A 1 97 ? -15.102 8.357 1.821 1.00 66.94 97 GLN A CA 1
ATOM 736 C C . GLN A 1 97 ? -13.840 8.533 0.969 1.00 66.94 97 GLN A C 1
ATOM 738 O O . GLN A 1 97 ? -13.094 7.580 0.760 1.00 66.94 97 GLN A O 1
ATOM 743 N N . CYS A 1 98 ? -13.577 9.759 0.507 1.00 65.69 98 CYS A N 1
ATOM 744 C CA . CYS A 1 98 ? -12.358 10.098 -0.219 1.00 65.69 98 CYS A CA 1
ATOM 745 C C . CYS A 1 98 ? -11.124 10.006 0.689 1.00 65.69 98 CYS A C 1
ATOM 747 O O . CYS A 1 98 ? -10.112 9.449 0.276 1.00 65.69 98 CYS A O 1
ATOM 749 N N . LEU A 1 99 ? -11.215 10.460 1.945 1.00 68.94 99 LEU A N 1
ATOM 750 C CA . LEU A 1 99 ? -10.142 10.281 2.926 1.00 68.94 99 LEU A CA 1
ATOM 751 C C . LEU A 1 99 ? -9.862 8.790 3.185 1.00 68.94 99 LEU A C 1
ATOM 753 O O . LEU A 1 99 ? -8.709 8.374 3.136 1.00 68.94 99 LEU A O 1
ATOM 757 N N . LEU A 1 100 ? -10.903 7.973 3.371 1.00 70.50 100 LEU A N 1
ATOM 758 C CA . LEU A 1 100 ? -10.795 6.516 3.523 1.00 70.50 100 LEU A CA 1
ATOM 759 C C . LEU A 1 100 ? -10.209 5.848 2.270 1.00 70.50 100 LEU A C 1
ATOM 761 O O . LEU A 1 100 ? -9.426 4.904 2.373 1.00 70.50 100 LEU A O 1
ATOM 765 N N . ALA A 1 101 ? -10.541 6.352 1.079 1.00 67.56 101 ALA A N 1
ATOM 766 C CA . ALA A 1 101 ? -9.923 5.919 -0.172 1.00 67.56 101 ALA A CA 1
ATOM 767 C C . ALA A 1 101 ? -8.436 6.245 -0.238 1.00 67.56 101 ALA A C 1
ATOM 769 O O . ALA A 1 101 ? -7.646 5.472 -0.791 1.00 67.56 101 ALA A O 1
ATOM 770 N N . TRP A 1 102 ? -8.067 7.382 0.338 1.00 71.69 102 TRP A N 1
ATOM 771 C CA . TRP A 1 102 ? -6.705 7.870 0.364 1.00 71.69 102 TRP A CA 1
ATOM 772 C C . TRP A 1 102 ? -5.857 7.185 1.452 1.00 71.69 102 TRP A C 1
ATOM 774 O O . TRP A 1 102 ? -4.657 7.042 1.237 1.00 71.69 102 TRP A O 1
ATOM 784 N N . ASP A 1 103 ? -6.452 6.676 2.550 1.00 66.62 103 ASP A N 1
ATOM 785 C CA . ASP A 1 103 ? -5.806 6.04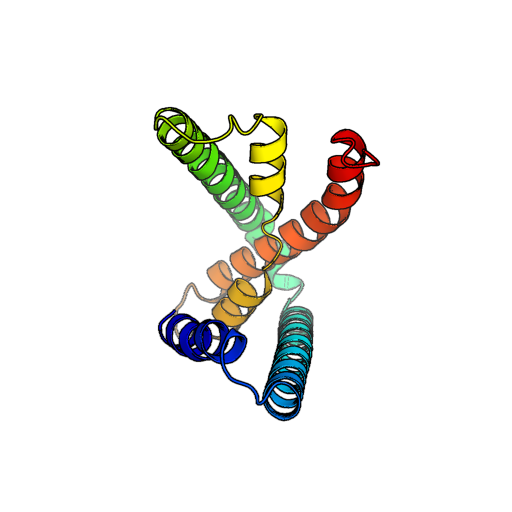9 3.744 1.00 66.62 103 ASP A CA 1
ATOM 786 C C . ASP A 1 103 ? -5.022 4.752 3.483 1.00 66.62 103 ASP A C 1
ATOM 788 O O . ASP A 1 103 ? -4.458 4.106 4.361 1.00 66.62 103 ASP A O 1
ATOM 792 N N . GLY A 1 104 ? -4.899 4.369 2.225 1.00 63.22 104 GLY A N 1
ATOM 793 C CA . GLY A 1 104 ? -4.297 3.133 1.772 1.00 63.22 104 GLY A CA 1
ATOM 794 C C . GLY A 1 104 ? -2.802 2.907 1.968 1.00 63.22 104 GLY A C 1
ATOM 795 O O . GLY A 1 104 ? -2.235 2.161 1.171 1.00 63.22 104 GLY A O 1
ATOM 796 N N . VAL A 1 105 ? -2.170 3.501 2.976 1.00 59.09 105 VAL A N 1
ATOM 797 C CA . VAL A 1 105 ? -0.718 3.711 3.098 1.00 59.09 105 VAL A CA 1
ATOM 798 C C . VAL A 1 105 ? 0.076 2.437 3.459 1.00 59.09 105 VAL A C 1
ATOM 800 O O . VAL A 1 105 ? 1.282 2.469 3.680 1.00 59.09 105 VAL A O 1
ATOM 803 N N . ARG A 1 106 ? -0.540 1.250 3.470 1.00 64.25 106 ARG A N 1
ATOM 804 C CA . ARG A 1 106 ? 0.137 -0.018 3.823 1.00 64.25 106 ARG A CA 1
ATOM 805 C C . ARG A 1 106 ? 0.830 -0.693 2.629 1.00 64.25 106 ARG A C 1
ATOM 807 O O . ARG A 1 106 ? 0.703 -1.900 2.429 1.00 64.25 106 ARG A O 1
ATOM 814 N N . GLY A 1 107 ? 1.593 0.073 1.845 1.00 71.31 107 GLY A N 1
ATOM 815 C CA . GLY A 1 107 ? 2.324 -0.408 0.658 1.00 71.31 107 GLY A CA 1
ATOM 816 C C . GLY A 1 107 ? 3.383 -1.488 0.937 1.00 71.31 107 GLY A C 1
ATOM 817 O O . GLY A 1 107 ? 3.838 -2.163 0.016 1.00 71.31 107 GLY A O 1
ATOM 818 N N . THR A 1 108 ? 3.744 -1.711 2.204 1.00 77.19 108 THR A N 1
ATOM 819 C CA . THR A 1 108 ? 4.718 -2.722 2.645 1.00 77.19 108 THR A CA 1
ATOM 820 C C . THR A 1 108 ? 4.323 -4.147 2.261 1.00 77.19 108 THR A C 1
ATOM 822 O O . THR A 1 108 ? 5.187 -4.931 1.881 1.00 77.19 108 THR A O 1
ATOM 825 N N . VAL A 1 109 ? 3.032 -4.496 2.328 1.00 81.62 109 VAL A N 1
ATOM 826 C CA . VAL A 1 109 ? 2.570 -5.855 1.985 1.00 81.62 109 VAL A CA 1
ATOM 827 C C . VAL A 1 109 ? 2.734 -6.114 0.489 1.00 81.62 109 VAL A C 1
ATOM 829 O O . VAL A 1 109 ? 3.220 -7.172 0.101 1.00 81.62 109 VAL A O 1
ATOM 832 N N . THR A 1 110 ? 2.398 -5.130 -0.348 1.00 82.19 110 THR A N 1
ATOM 833 C CA . THR A 1 110 ? 2.612 -5.193 -1.800 1.00 82.19 110 THR A CA 1
ATOM 834 C C . THR A 1 110 ? 4.092 -5.338 -2.130 1.00 82.19 110 THR A C 1
ATOM 836 O O . THR A 1 110 ? 4.456 -6.159 -2.966 1.00 82.19 110 THR A O 1
ATOM 839 N N . LEU A 1 111 ? 4.954 -4.589 -1.438 1.00 83.31 111 LEU A N 1
ATOM 840 C CA . LEU A 1 111 ? 6.401 -4.652 -1.624 1.00 83.31 111 LEU A CA 1
ATOM 841 C C . LEU A 1 111 ? 6.973 -6.025 -1.232 1.00 83.31 111 LEU A C 1
ATOM 843 O O . LEU A 1 111 ? 7.797 -6.581 -1.951 1.00 83.31 111 LEU A O 1
ATOM 847 N N . ALA A 1 112 ? 6.503 -6.592 -0.117 1.00 84.81 112 ALA A N 1
ATOM 848 C CA . ALA A 1 112 ? 6.882 -7.932 0.323 1.00 84.81 112 ALA A CA 1
ATOM 849 C C . ALA A 1 112 ? 6.444 -9.004 -0.682 1.00 84.81 112 ALA A C 1
ATOM 851 O O . ALA A 1 112 ? 7.202 -9.920 -0.985 1.00 84.81 112 ALA A O 1
ATOM 852 N N . LEU A 1 113 ? 5.234 -8.869 -1.231 1.00 82.12 113 LEU A N 1
ATOM 853 C CA . LEU A 1 113 ? 4.702 -9.791 -2.229 1.00 82.12 113 LEU A CA 1
ATOM 854 C C . LEU A 1 113 ? 5.471 -9.683 -3.553 1.00 82.12 113 LEU A C 1
ATOM 856 O O . LEU A 1 113 ? 5.789 -10.708 -4.147 1.00 82.12 113 LEU A O 1
ATOM 860 N N . ALA A 1 114 ? 5.848 -8.467 -3.959 1.00 80.81 114 ALA A N 1
ATOM 861 C CA . ALA A 1 114 ? 6.711 -8.230 -5.113 1.00 80.81 114 ALA A CA 1
ATOM 862 C C . ALA A 1 114 ? 8.111 -8.841 -4.928 1.00 80.81 114 ALA A C 1
ATOM 864 O O . ALA A 1 114 ? 8.631 -9.454 -5.851 1.00 80.81 114 ALA A O 1
ATOM 865 N N . LEU A 1 115 ? 8.702 -8.736 -3.732 1.00 78.06 115 LEU A N 1
ATOM 866 C CA . LEU A 1 115 ? 9.991 -9.366 -3.409 1.00 78.06 115 LEU A CA 1
ATOM 867 C C . LEU A 1 115 ? 9.911 -10.897 -3.313 1.00 78.06 115 LEU A C 1
ATOM 869 O O . LEU A 1 115 ? 10.920 -11.573 -3.480 1.00 78.06 115 LEU A O 1
ATOM 873 N N . SER A 1 116 ? 8.728 -11.448 -3.037 1.00 82.00 116 SER A N 1
ATOM 874 C CA . SER A 1 116 ? 8.504 -12.894 -2.957 1.00 82.00 116 SER A CA 1
ATOM 875 C C . SER A 1 116 ? 8.249 -13.548 -4.322 1.00 82.00 116 SER A C 1
ATOM 877 O O . SER A 1 116 ? 8.083 -14.771 -4.371 1.00 82.00 116 SER A O 1
ATOM 879 N N . LEU A 1 117 ? 8.163 -12.778 -5.414 1.00 77.81 117 LEU A N 1
ATOM 880 C CA . LEU A 1 117 ? 7.883 -13.332 -6.738 1.00 77.81 117 LEU A CA 1
ATOM 881 C C . LEU A 1 117 ? 9.069 -14.180 -7.243 1.00 77.81 117 LEU A C 1
ATOM 883 O O . LEU A 1 117 ? 10.209 -13.713 -7.229 1.00 77.81 117 LEU A O 1
ATOM 887 N N . PRO A 1 118 ? 8.827 -15.410 -7.732 1.00 71.69 118 PRO A N 1
ATOM 888 C CA . PRO A 1 118 ? 9.879 -16.239 -8.304 1.00 71.69 118 PRO A CA 1
ATOM 889 C C . PRO A 1 118 ? 10.356 -15.680 -9.653 1.00 71.69 118 PRO A C 1
ATOM 891 O O . PRO A 1 118 ? 9.560 -15.415 -10.552 1.00 71.69 118 PRO A O 1
ATOM 894 N N . LEU A 1 119 ? 11.677 -15.581 -9.813 1.00 67.81 119 LEU A N 1
ATOM 895 C CA . LEU A 1 119 ? 12.368 -15.013 -10.985 1.00 67.81 119 LEU A CA 1
ATOM 896 C C . LEU A 1 119 ? 12.278 -15.878 -12.264 1.00 67.81 119 LEU A C 1
ATOM 898 O O . LEU A 1 119 ? 12.880 -15.537 -13.276 1.00 67.81 119 LEU A O 1
ATOM 902 N N . LEU A 1 120 ? 11.566 -17.011 -12.229 1.00 62.44 120 LEU A N 1
ATOM 903 C CA . LEU A 1 120 ? 11.483 -17.973 -13.340 1.00 62.44 120 LEU A CA 1
ATOM 904 C C . LEU A 1 120 ? 10.438 -17.613 -14.416 1.00 62.44 120 LEU A C 1
ATOM 906 O O . LEU A 1 120 ? 10.295 -18.343 -15.389 1.00 62.44 120 LEU A O 1
ATOM 910 N N . LEU A 1 121 ? 9.669 -16.537 -14.238 1.00 66.12 121 LEU A N 1
ATOM 911 C CA . LEU A 1 121 ? 8.595 -16.136 -15.156 1.00 66.12 121 LEU A CA 1
ATOM 912 C C . LEU A 1 121 ? 9.106 -15.115 -16.167 1.00 66.12 121 LEU A C 1
ATOM 914 O O . LEU A 1 121 ? 9.466 -14.042 -15.728 1.00 66.12 121 LEU A O 1
ATOM 918 N N . ASP A 1 122 ? 9.024 -15.328 -17.481 1.00 66.69 122 ASP A N 1
ATOM 919 C CA . ASP A 1 122 ? 9.528 -14.366 -18.494 1.00 66.69 122 ASP A CA 1
ATOM 920 C C . ASP A 1 122 ? 9.044 -12.903 -18.318 1.00 66.69 122 ASP A C 1
ATOM 922 O O . ASP A 1 122 ? 9.733 -11.961 -18.702 1.00 66.69 122 ASP A O 1
ATOM 926 N N . TYR A 1 123 ? 7.891 -12.687 -17.671 1.00 67.44 123 TYR A N 1
ATOM 927 C CA . TYR A 1 123 ? 7.307 -11.367 -17.379 1.00 67.44 123 TYR A CA 1
ATOM 928 C C . TYR A 1 123 ? 7.574 -10.833 -15.957 1.00 67.44 123 TYR A C 1
ATOM 930 O O . TYR A 1 123 ? 6.998 -9.814 -15.562 1.00 67.44 123 TYR A O 1
ATOM 938 N N . TRP A 1 124 ? 8.431 -11.496 -15.172 1.00 67.88 124 TRP A N 1
ATOM 939 C CA . TRP A 1 124 ? 8.734 -11.142 -13.778 1.00 67.88 124 TRP A CA 1
ATOM 940 C C . TRP A 1 124 ? 9.185 -9.683 -13.646 1.00 67.88 124 TRP A C 1
ATOM 942 O O . TRP A 1 124 ? 8.716 -8.950 -12.776 1.00 67.88 124 TRP A O 1
ATOM 952 N N . TYR A 1 125 ? 10.021 -9.244 -14.586 1.00 69.19 125 TYR A N 1
ATOM 953 C CA . TYR A 1 125 ? 10.596 -7.907 -14.623 1.00 69.19 125 TYR A CA 1
ATOM 954 C C . TYR A 1 125 ? 9.524 -6.817 -14.799 1.00 69.19 125 TYR A C 1
ATOM 956 O O . TYR A 1 125 ? 9.508 -5.829 -14.068 1.00 69.19 125 TYR A O 1
ATOM 964 N N . THR A 1 126 ? 8.565 -7.009 -15.708 1.00 69.38 126 THR A N 1
ATOM 965 C CA . THR A 1 126 ? 7.482 -6.038 -15.952 1.00 69.38 126 THR A CA 1
ATOM 966 C C . THR A 1 126 ? 6.513 -5.935 -14.775 1.00 69.38 126 THR A C 1
ATOM 968 O O . THR A 1 126 ? 6.083 -4.844 -14.411 1.00 69.38 126 THR A O 1
ATOM 971 N N . ILE A 1 127 ? 6.167 -7.054 -14.137 1.00 72.56 127 ILE A N 1
ATOM 972 C CA . ILE A 1 127 ? 5.244 -7.036 -12.990 1.00 72.56 127 ILE A CA 1
ATOM 973 C C . ILE A 1 127 ? 5.905 -6.350 -11.791 1.00 72.56 127 ILE A C 1
ATOM 975 O O . ILE A 1 127 ? 5.278 -5.535 -11.109 1.00 72.56 127 ILE A O 1
ATOM 979 N N . GLN A 1 128 ? 7.183 -6.646 -11.554 1.00 75.50 128 GLN A N 1
ATOM 980 C CA . GLN A 1 128 ? 7.944 -6.071 -10.456 1.00 75.50 128 GLN A CA 1
ATOM 981 C C . GLN A 1 128 ? 8.166 -4.561 -10.641 1.00 75.50 128 GLN A C 1
ATOM 983 O O . GLN A 1 128 ? 8.006 -3.807 -9.679 1.00 75.50 128 GLN A O 1
ATOM 988 N N . SER A 1 129 ? 8.433 -4.092 -11.867 1.00 73.25 129 SER A N 1
ATOM 989 C CA . SER A 1 129 ? 8.559 -2.656 -12.151 1.00 73.25 129 SER A CA 1
ATOM 990 C C . SER A 1 129 ? 7.245 -1.906 -11.907 1.00 73.25 129 SER A C 1
ATOM 992 O O . SER A 1 129 ? 7.248 -0.871 -11.238 1.00 73.25 129 SER A O 1
ATOM 994 N N . ILE A 1 130 ? 6.106 -2.449 -12.354 1.00 75.38 130 ILE A N 1
ATOM 995 C CA . ILE A 1 130 ? 4.783 -1.856 -12.110 1.00 75.38 130 ILE A CA 1
ATOM 996 C C . ILE A 1 130 ? 4.480 -1.818 -10.608 1.00 75.38 130 ILE A C 1
ATOM 998 O O . ILE A 1 130 ? 4.076 -0.775 -10.095 1.00 75.38 130 ILE A O 1
ATOM 1002 N N . ALA A 1 131 ? 4.707 -2.919 -9.884 1.00 78.06 131 ALA A N 1
ATOM 1003 C CA . ALA A 1 131 ? 4.453 -2.989 -8.447 1.00 78.06 131 ALA A CA 1
ATOM 1004 C C . ALA A 1 131 ? 5.282 -1.957 -7.666 1.00 78.06 131 ALA A C 1
ATOM 1006 O O . ALA A 1 131 ? 4.729 -1.228 -6.840 1.00 78.06 131 ALA A O 1
ATOM 1007 N N . TYR A 1 132 ? 6.582 -1.834 -7.955 1.00 78.56 132 TYR A N 1
ATOM 1008 C CA . TYR A 1 132 ? 7.423 -0.818 -7.321 1.00 78.56 132 TYR A CA 1
ATOM 1009 C C . TYR A 1 132 ? 7.012 0.600 -7.699 1.00 78.56 132 TYR A C 1
ATOM 1011 O O . TYR A 1 132 ? 6.950 1.456 -6.822 1.00 78.56 132 TYR A O 1
ATOM 1019 N N . GLY A 1 133 ? 6.682 0.852 -8.966 1.00 78.12 133 GLY A N 1
ATOM 1020 C CA . GLY A 1 133 ? 6.219 2.161 -9.423 1.00 78.12 133 GLY A CA 1
ATOM 1021 C C . GLY A 1 133 ? 4.948 2.614 -8.725 1.00 78.12 133 GLY A C 1
ATOM 1022 O O . GLY A 1 133 ? 4.879 3.732 -8.218 1.00 78.12 133 GLY A O 1
ATOM 1023 N N . VAL A 1 134 ? 3.966 1.717 -8.623 1.00 78.25 134 VAL A N 1
ATOM 1024 C CA . VAL A 1 134 ? 2.726 1.965 -7.884 1.00 78.25 134 VAL A CA 1
ATOM 1025 C C . VAL A 1 134 ? 3.025 2.226 -6.413 1.00 78.25 134 VAL A C 1
ATOM 1027 O O . VAL A 1 134 ? 2.534 3.208 -5.860 1.00 78.25 134 VAL A O 1
ATOM 1030 N N . VAL A 1 135 ? 3.855 1.403 -5.765 1.00 80.94 135 VAL A N 1
ATOM 1031 C CA . VAL A 1 135 ? 4.173 1.598 -4.346 1.00 80.94 135 VAL A CA 1
ATOM 1032 C C . VAL A 1 135 ? 4.910 2.922 -4.121 1.00 80.94 135 VAL A C 1
ATOM 1034 O O . VAL A 1 135 ? 4.468 3.709 -3.293 1.00 80.94 135 VAL A O 1
ATOM 1037 N N . LEU A 1 136 ? 5.951 3.243 -4.891 1.00 80.06 136 LEU A N 1
ATOM 1038 C CA . LEU A 1 136 ? 6.661 4.524 -4.792 1.00 80.06 136 LEU A CA 1
ATOM 1039 C C . LEU A 1 136 ? 5.742 5.721 -5.035 1.00 80.06 136 LEU A C 1
ATOM 1041 O O . LEU A 1 136 ? 5.774 6.680 -4.266 1.00 80.06 136 LEU A O 1
ATOM 1045 N N . PHE A 1 137 ? 4.902 5.658 -6.071 1.00 80.19 137 PHE A N 1
ATOM 1046 C CA . PHE A 1 137 ? 3.950 6.719 -6.375 1.00 80.19 137 PHE A CA 1
ATOM 1047 C C . PHE A 1 137 ? 2.960 6.908 -5.230 1.00 80.19 137 PHE A C 1
ATOM 1049 O O . PHE A 1 137 ? 2.765 8.026 -4.763 1.00 80.19 137 PHE A O 1
ATOM 1056 N N . THR A 1 138 ? 2.365 5.822 -4.733 1.00 77.88 138 THR A N 1
ATOM 1057 C CA . THR A 1 138 ? 1.442 5.893 -3.595 1.00 77.88 138 THR A CA 1
ATOM 1058 C C . THR A 1 138 ? 2.133 6.425 -2.348 1.00 77.88 138 THR A C 1
ATOM 1060 O O . THR A 1 138 ? 1.554 7.261 -1.674 1.00 77.88 138 THR A O 1
ATOM 1063 N N . LEU A 1 139 ? 3.385 6.065 -2.076 1.00 80.25 139 LEU A N 1
ATOM 1064 C CA . LEU A 1 139 ? 4.137 6.622 -0.954 1.00 80.25 139 LEU A CA 1
ATOM 1065 C C . LEU A 1 139 ? 4.385 8.120 -1.125 1.00 80.25 139 LEU A C 1
ATOM 1067 O O . LEU A 1 139 ? 4.060 8.876 -0.220 1.00 80.25 139 LEU A O 1
ATOM 1071 N N . PHE A 1 140 ? 4.896 8.581 -2.265 1.00 80.12 140 PHE A N 1
ATOM 1072 C CA . PHE A 1 140 ? 5.159 10.008 -2.476 1.00 80.12 140 PHE A CA 1
ATOM 1073 C C . PHE A 1 140 ? 3.872 10.833 -2.481 1.00 80.12 140 PHE A C 1
ATOM 1075 O O . PHE A 1 140 ? 3.763 11.828 -1.762 1.00 80.12 140 PHE A O 1
ATOM 1082 N N . VAL A 1 141 ? 2.881 10.403 -3.261 1.00 79.44 141 VAL A N 1
ATOM 1083 C CA . VAL A 1 141 ? 1.630 11.136 -3.440 1.00 79.44 141 VAL A CA 1
ATOM 1084 C C . VAL A 1 141 ? 0.762 11.029 -2.198 1.00 79.44 141 VAL A C 1
ATOM 1086 O O . VAL A 1 141 ? 0.322 12.061 -1.704 1.00 79.44 141 VAL A O 1
ATOM 1089 N N . GLN A 1 142 ? 0.536 9.840 -1.633 1.00 73.62 142 GLN A N 1
ATOM 1090 C CA . GLN A 1 142 ? -0.326 9.710 -0.452 1.00 73.62 142 GLN A CA 1
ATOM 1091 C C . GLN A 1 142 ? 0.333 10.309 0.788 1.00 73.62 142 GLN A C 1
ATOM 1093 O O . GLN A 1 142 ? -0.329 11.081 1.470 1.00 73.62 142 GLN A O 1
ATOM 1098 N N . THR A 1 143 ? 1.626 10.074 1.046 1.00 77.25 143 THR A N 1
ATOM 1099 C CA . THR A 1 143 ? 2.297 10.659 2.228 1.00 77.25 143 THR A CA 1
ATOM 1100 C C . THR A 1 143 ? 2.300 12.187 2.178 1.00 77.25 143 THR A C 1
ATOM 1102 O O . THR A 1 143 ? 2.067 12.829 3.196 1.00 77.25 143 THR A O 1
ATOM 1105 N N . THR A 1 144 ? 2.493 12.785 0.997 1.00 79.06 144 THR A N 1
ATOM 1106 C CA . THR A 1 144 ? 2.472 14.252 0.843 1.00 79.06 144 THR A CA 1
ATOM 1107 C C . THR A 1 144 ? 1.054 14.825 0.843 1.00 79.06 144 THR A C 1
ATOM 1109 O O . THR A 1 144 ? 0.831 15.922 1.347 1.00 79.06 144 THR A O 1
ATOM 1112 N N . THR A 1 145 ? 0.082 14.092 0.295 1.00 73.38 145 THR A N 1
ATOM 1113 C CA . THR A 1 145 ? -1.304 14.568 0.139 1.00 73.38 145 THR A CA 1
ATOM 1114 C C . THR A 1 145 ? -2.157 14.329 1.389 1.00 73.38 145 THR A C 1
ATOM 1116 O O . THR A 1 145 ? -3.159 15.010 1.586 1.00 73.38 145 THR A O 1
ATOM 1119 N N . MET A 1 146 ? -1.748 13.438 2.293 1.00 69.19 146 MET A N 1
ATOM 1120 C CA . MET A 1 146 ? -2.451 13.204 3.558 1.00 69.19 146 MET A CA 1
ATOM 1121 C C . MET A 1 146 ? -2.536 14.431 4.482 1.00 69.19 146 MET A C 1
ATOM 1123 O O . MET A 1 146 ? -3.649 14.814 4.852 1.00 69.19 146 MET A O 1
ATOM 1127 N N . PRO A 1 147 ? -1.421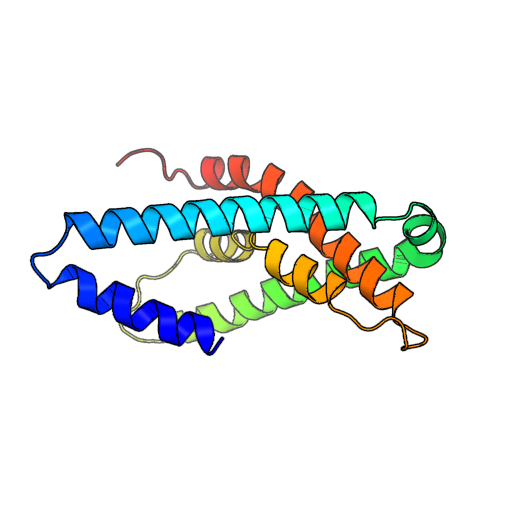 15.104 4.831 1.00 70.06 147 PRO A N 1
ATOM 1128 C CA . PRO A 1 147 ? -1.455 16.294 5.679 1.00 70.06 147 PRO A CA 1
ATOM 1129 C C . PRO A 1 147 ? -2.409 17.406 5.192 1.00 70.06 147 PRO A C 1
ATOM 1131 O O . PRO A 1 147 ? -3.164 17.933 6.014 1.00 70.06 147 PRO A O 1
ATOM 1134 N N . PRO A 1 148 ? -2.431 17.793 3.895 1.00 67.38 148 PRO A N 1
ATOM 1135 C CA . PRO A 1 148 ? -3.351 18.821 3.422 1.00 67.38 148 PRO A CA 1
ATOM 1136 C C . PRO A 1 148 ? -4.808 18.350 3.381 1.00 67.38 148 PRO A C 1
ATOM 1138 O O . PRO A 1 148 ? -5.682 19.149 3.703 1.00 67.38 148 PRO A O 1
ATOM 1141 N N . VAL A 1 149 ? -5.098 17.083 3.059 1.00 67.62 149 VAL A N 1
ATOM 1142 C CA . VAL A 1 149 ? -6.482 16.569 3.067 1.00 67.62 149 VAL A CA 1
ATOM 1143 C C . VAL A 1 149 ? -7.062 16.583 4.482 1.00 67.62 149 VAL A C 1
ATOM 1145 O O . VAL A 1 149 ? -8.183 17.048 4.672 1.00 67.62 149 VAL A O 1
ATOM 1148 N N . ILE A 1 150 ? -6.286 16.171 5.489 1.00 67.25 150 ILE A N 1
ATOM 1149 C CA . ILE A 1 150 ? -6.704 16.223 6.900 1.00 67.25 150 ILE A CA 1
ATOM 1150 C C . ILE A 1 150 ? -6.969 17.673 7.335 1.00 67.25 150 ILE A C 1
ATOM 1152 O O . ILE A 1 150 ? -7.967 17.956 7.997 1.00 67.25 150 ILE A O 1
ATOM 1156 N N . ARG A 1 151 ? -6.120 18.616 6.903 1.00 64.75 151 ARG A N 1
ATOM 1157 C CA . ARG A 1 151 ? -6.292 20.050 7.188 1.00 64.75 151 ARG A CA 1
ATOM 1158 C C . ARG A 1 151 ? -7.537 20.639 6.518 1.00 64.75 151 ARG A C 1
ATOM 1160 O O . ARG A 1 151 ? -8.217 21.467 7.118 1.00 64.75 151 ARG A O 1
ATOM 1167 N N . VAL A 1 152 ? -7.852 20.212 5.295 1.00 64.69 152 VAL A N 1
ATOM 1168 C CA . VAL A 1 152 ? -9.067 20.624 4.571 1.00 64.69 152 VAL A CA 1
ATOM 1169 C C . VAL A 1 152 ? -10.326 20.047 5.225 1.00 64.69 152 VAL A C 1
ATOM 1171 O O . VAL A 1 152 ? -11.368 20.700 5.212 1.00 64.69 152 VAL A O 1
ATOM 1174 N N . LEU A 1 153 ? -10.232 18.867 5.847 1.00 60.62 153 LEU A N 1
ATOM 1175 C CA . LEU A 1 153 ? -11.368 18.203 6.488 1.00 60.62 153 LEU A CA 1
ATOM 1176 C C . LEU A 1 153 ? -11.721 18.733 7.886 1.00 60.62 153 LEU A C 1
ATOM 1178 O O . LEU A 1 153 ? -12.762 18.348 8.408 1.00 60.62 153 LEU A O 1
ATOM 1182 N N . LYS A 1 154 ? -10.908 19.624 8.482 1.00 54.53 154 LYS A N 1
ATOM 1183 C CA . LYS A 1 154 ? -11.160 20.222 9.810 1.00 54.53 154 LYS A CA 1
ATOM 1184 C C . LYS A 1 154 ? -11.601 19.197 10.871 1.00 54.53 154 LYS A C 1
ATOM 1186 O O . LYS A 1 154 ? -12.546 19.439 11.615 1.00 54.53 154 LYS A O 1
ATOM 1191 N N . LEU A 1 155 ? -10.882 18.085 11.011 1.00 55.34 155 LEU A N 1
ATOM 1192 C CA . LEU A 1 155 ? -10.918 17.307 12.261 1.00 55.34 155 LEU A CA 1
ATOM 1193 C C . LEU A 1 155 ? -10.009 17.965 13.312 1.00 55.34 155 LEU A C 1
ATOM 1195 O O . LEU A 1 155 ? -9.195 17.306 13.949 1.00 55.34 155 LEU A O 1
ATOM 1199 N N . ASP A 1 156 ? -10.113 19.288 13.428 1.00 44.81 156 ASP A N 1
ATOM 1200 C CA . ASP A 1 156 ? -9.453 20.065 14.459 1.00 44.81 156 ASP A CA 1
ATOM 1201 C C . ASP A 1 156 ? -10.541 20.650 15.359 1.00 44.81 156 ASP A C 1
ATOM 1203 O O . ASP A 1 156 ? -11.271 21.563 14.975 1.00 44.81 156 ASP A O 1
ATOM 1207 N N . THR A 1 157 ? -10.624 20.040 16.538 1.00 44.62 157 THR A N 1
ATOM 1208 C CA . THR A 1 157 ? -11.263 20.518 17.762 1.00 44.62 157 THR A CA 1
ATOM 1209 C C . THR A 1 157 ? -12.795 20.670 17.752 1.00 44.62 157 THR A C 1
ATOM 1211 O O . THR A 1 157 ? -13.344 21.717 17.406 1.00 44.62 157 THR A O 1
ATOM 1214 N N . ALA A 1 158 ? -13.477 19.642 18.266 1.00 36.06 158 ALA A N 1
ATOM 1215 C CA . ALA A 1 158 ? -14.634 19.790 19.152 1.00 36.06 158 ALA A CA 1
ATOM 1216 C C . ALA A 1 158 ? -14.527 18.752 20.276 1.00 36.06 158 ALA A C 1
ATOM 1218 O O . ALA A 1 158 ? -14.239 17.578 19.944 1.00 36.06 158 ALA A O 1
#

Nearest PDB structures (foldseek):
  7f02-assembly1_C  TM=3.059E-01  e=6.153E+00  Escherichia coli BL21(DE3)
  3zx6-assembly1_A  TM=2.299E-01  e=6.855E+00  Archaeoglobus fulgidus DSM 4304

Secondary structure (DSSP, 8-state):
-HHHHHHHHHHHHGGGSS-HHHHHHHHHHHHHHHHHHHHHHHHHHHHH--THHHHHHHHHHHHHHHHHHHHHHHHHHHHHHHHHTSTT-----HHHHHHHHH----HHHHHHHHHTS-TTSTTHHHHHHHHHHHHHHHHHHHHHHHHHHHHHTT----

Radius of gyration: 19.75 Å; Cα contacts (8 Å, |Δi|>4): 73; chains: 1; bounding box: 49×39×56 Å

Mean predicted aligned error: 11.01 Å

Sequence (158 aa):
MAILIAGLVPGVTGQHADKQAEHESLTRTFEFLATVAGRLIFLLGGITITWAMFADQWLAMLIGIGSVLSARFISLFFVFPVINCLPGVIPVRLTEQCLLAWDGVRGTVTLALALSLPLLLDYWYTIQSIAYGVVLFTLFVQTTTMPPVIRVLKLDTA